Protein AF-A0A445CTB0-F1 (afdb_monomer_lite)

InterPro domains:
  IPR001611 Leucine-rich repeat [PF00560] (19-39)
  IPR032675 Leucine-rich repeat domain superfamily [G3DSA:3.80.10.10] (5-78)

Foldseek 3Di:
DDPPPPALADDLVVLVPLQDAEDAQAQDQHAAEDNQSVVVNPRHPYDHHHNHPVVPRLRYADPPDPHHRPPPPPPPPDDD

Secondary structure (DSSP, 8-state):
--------B--GGGGG-TT--EEE-TTS--BSBPPGGGGG-TT--EEE-TTSSTTT-TT-BSTTSS-----SSSSSSS--

pLDDT: mean 75.8, std 17.33, range [36.47, 95.75]

Organism: Arachis hypogaea (NCBI:txid3818)

Sequence (80 aa):
MLLIEIFENIPEALTDLSNLTILDLSANNFSGKIPSNLSMIPGLVYFNVSGNNFDGNKKLCGKPLDRKCEEMTKQQHRNN

Radius of gyration: 14.52 Å; chains: 1; bounding box: 46×23×39 Å

Structure (mmCIF, N/CA/C/O backbone):
data_AF-A0A445CTB0-F1
#
_entry.id   AF-A0A445CTB0-F1
#
loop_
_atom_site.group_PDB
_atom_site.id
_atom_site.type_symbol
_atom_site.label_atom_id
_atom_site.label_alt_id
_atom_site.label_comp_id
_atom_site.label_asym_id
_atom_site.label_entity_id
_atom_site.label_seq_id
_atom_site.pdbx_PDB_ins_code
_atom_site.Cartn_x
_atom_site.Cartn_y
_atom_site.Cartn_z
_atom_site.occupancy
_atom_site.B_iso_or_equiv
_atom_site.auth_seq_id
_atom_site.auth_comp_id
_atom_site.auth_asym_id
_atom_site.auth_atom_id
_atom_site.pdbx_PDB_model_num
ATOM 1 N N . MET A 1 1 ? -0.748 8.153 -28.631 1.00 47.88 1 MET A N 1
ATOM 2 C CA . MET A 1 1 ? 0.459 8.393 -27.816 1.00 47.88 1 MET A CA 1
ATOM 3 C C . MET A 1 1 ? 0.114 9.421 -26.749 1.00 47.88 1 MET A C 1
ATOM 5 O O . MET A 1 1 ? 0.369 10.602 -26.913 1.00 4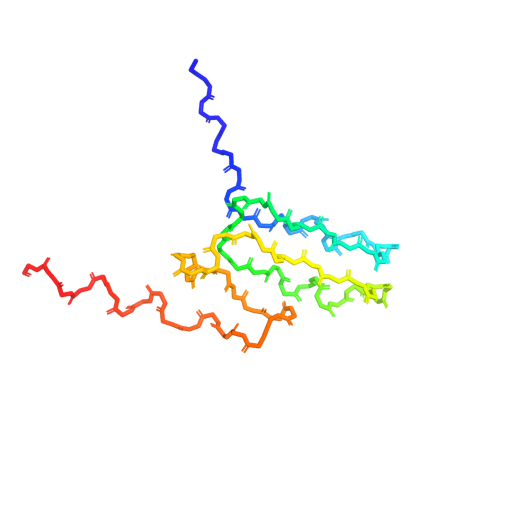7.88 1 MET A O 1
ATOM 9 N N . LEU A 1 2 ? -0.550 8.960 -25.694 1.00 36.47 2 LEU A N 1
ATOM 10 C CA . LEU A 1 2 ? -0.620 9.644 -24.409 1.00 36.47 2 LEU A CA 1
ATOM 11 C C . LEU A 1 2 ? 0.041 8.661 -23.451 1.00 36.47 2 LEU A C 1
ATOM 13 O O . LEU A 1 2 ? -0.536 7.624 -23.135 1.00 36.47 2 LEU A O 1
ATOM 17 N N . LEU A 1 3 ? 1.299 8.930 -23.115 1.00 43.78 3 LEU A N 1
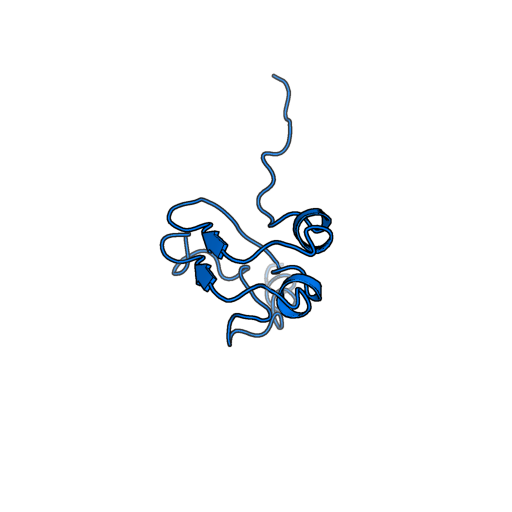ATOM 18 C CA . LEU A 1 3 ? 2.001 8.256 -22.032 1.00 43.78 3 LEU A CA 1
ATOM 19 C C . LEU A 1 3 ? 1.422 8.818 -20.734 1.00 43.78 3 LEU A C 1
ATOM 21 O O . LEU A 1 3 ? 1.953 9.759 -20.159 1.00 43.78 3 LEU A O 1
ATOM 25 N N . ILE A 1 4 ? 0.275 8.285 -20.324 1.00 45.84 4 ILE A N 1
ATOM 26 C CA . ILE A 1 4 ? -0.052 8.261 -18.906 1.00 45.84 4 ILE A CA 1
ATOM 27 C C . ILE A 1 4 ? 0.802 7.114 -18.389 1.00 45.84 4 ILE A C 1
ATOM 29 O O . ILE A 1 4 ? 0.572 5.968 -18.772 1.00 45.84 4 ILE A O 1
ATOM 33 N N . GLU A 1 5 ? 1.850 7.425 -17.631 1.00 44.84 5 GLU A N 1
ATOM 34 C CA . GLU A 1 5 ? 2.588 6.411 -16.887 1.00 44.84 5 GLU A CA 1
ATOM 35 C C . GLU A 1 5 ? 1.563 5.601 -16.091 1.00 44.84 5 GLU A C 1
ATOM 37 O O . GLU A 1 5 ? 0.897 6.113 -15.192 1.00 44.84 5 GLU A O 1
ATOM 42 N N . ILE A 1 6 ? 1.337 4.358 -16.511 1.00 48.78 6 ILE A N 1
ATOM 43 C CA . ILE A 1 6 ? 0.412 3.450 -15.849 1.00 48.78 6 ILE A CA 1
ATOM 44 C C . ILE A 1 6 ? 1.053 3.201 -14.489 1.00 48.78 6 ILE A C 1
ATOM 46 O O . ILE A 1 6 ? 2.123 2.605 -14.428 1.00 48.78 6 ILE A O 1
ATOM 50 N N . PHE A 1 7 ? 0.476 3.770 -13.431 1.00 54.31 7 PHE A N 1
ATOM 51 C CA . PHE A 1 7 ? 1.089 3.830 -12.109 1.00 54.31 7 PHE A CA 1
ATOM 52 C C . PHE A 1 7 ? 1.546 2.441 -11.645 1.00 54.31 7 PHE A C 1
ATOM 54 O O . PHE A 1 7 ? 0.751 1.623 -11.191 1.00 54.31 7 PHE A O 1
ATOM 61 N N . GLU A 1 8 ? 2.856 2.199 -11.708 1.00 69.12 8 GLU A N 1
ATOM 62 C CA . GLU A 1 8 ? 3.505 0.993 -11.190 1.00 69.12 8 GLU A CA 1
ATOM 63 C C . GLU A 1 8 ? 3.569 0.989 -9.649 1.00 69.12 8 GLU A C 1
ATOM 65 O O . GLU A 1 8 ? 4.323 0.203 -9.091 1.00 69.12 8 GLU A O 1
ATOM 70 N N . ASN A 1 9 ? 2.819 1.848 -8.945 1.00 76.06 9 ASN A N 1
ATOM 71 C CA . ASN A 1 9 ? 2.831 2.001 -7.487 1.00 76.06 9 ASN A CA 1
ATOM 72 C C . ASN A 1 9 ? 1.405 2.026 -6.926 1.00 76.06 9 ASN A C 1
ATOM 74 O O . ASN A 1 9 ? 0.478 2.508 -7.575 1.00 76.06 9 ASN A O 1
ATOM 78 N N . ILE A 1 10 ? 1.247 1.570 -5.684 1.00 85.56 10 ILE A N 1
ATOM 79 C CA . ILE A 1 10 ? -0.013 1.671 -4.938 1.00 85.56 10 ILE A CA 1
ATOM 80 C C . ILE A 1 10 ? -0.237 3.148 -4.548 1.00 85.56 10 ILE A C 1
ATOM 82 O O . ILE A 1 10 ? 0.611 3.705 -3.845 1.00 85.56 10 ILE A O 1
ATOM 86 N N . PRO A 1 11 ? -1.338 3.804 -4.970 1.00 87.38 11 PRO A N 1
ATOM 87 C CA . PRO A 1 11 ? -1.562 5.223 -4.694 1.00 87.38 11 PRO A CA 1
ATOM 88 C C . PRO A 1 11 ? -1.729 5.527 -3.204 1.00 87.38 11 PRO A C 1
ATOM 90 O O . PRO A 1 11 ? -2.454 4.835 -2.491 1.00 87.38 11 PRO A O 1
ATOM 93 N N . GLU A 1 12 ? -1.129 6.627 -2.748 1.00 87.44 12 GLU A N 1
ATOM 94 C CA . GLU A 1 12 ? -1.215 7.068 -1.350 1.00 87.44 12 GLU A CA 1
ATOM 95 C C . GLU A 1 12 ? -2.645 7.481 -0.952 1.00 87.44 12 GLU A C 1
ATOM 97 O O . GLU A 1 12 ? -3.053 7.277 0.187 1.00 87.44 12 GLU A O 1
ATOM 102 N N . ALA A 1 13 ? -3.455 7.928 -1.918 1.00 89.19 13 ALA A N 1
ATOM 103 C CA . ALA A 1 13 ? -4.868 8.270 -1.726 1.00 89.19 13 ALA A CA 1
ATOM 104 C C . ALA A 1 13 ? -5.739 7.092 -1.242 1.00 89.19 13 ALA A C 1
ATOM 106 O O . ALA A 1 13 ? -6.804 7.305 -0.670 1.00 89.19 13 ALA A O 1
ATOM 107 N N . LEU A 1 14 ? -5.298 5.835 -1.416 1.00 87.69 14 LEU A N 1
ATOM 108 C CA . LEU A 1 14 ? -5.996 4.684 -0.825 1.00 87.69 14 LEU A CA 1
ATOM 109 C C . LEU A 1 14 ? -5.983 4.726 0.709 1.00 87.69 14 LEU A C 1
ATOM 111 O O . LEU A 1 14 ? -6.825 4.097 1.345 1.00 87.69 14 LEU A O 1
ATOM 115 N N . THR A 1 15 ? -5.047 5.471 1.303 1.00 88.94 15 THR A N 1
ATOM 116 C CA . THR A 1 15 ? -4.924 5.619 2.757 1.00 88.94 15 THR A CA 1
ATOM 117 C C . THR A 1 15 ? -5.962 6.568 3.357 1.00 88.94 15 THR A C 1
ATOM 119 O O . THR A 1 15 ? -6.233 6.480 4.552 1.00 88.94 15 THR A O 1
ATOM 122 N N . ASP A 1 16 ? -6.626 7.378 2.525 1.00 92.19 16 ASP A N 1
ATOM 123 C CA . ASP A 1 16 ? -7.723 8.264 2.939 1.00 92.19 16 ASP A CA 1
ATOM 124 C C . ASP A 1 16 ? -9.068 7.524 3.067 1.00 92.19 16 ASP A C 1
ATOM 126 O O . ASP A 1 16 ? -10.048 8.059 3.592 1.00 92.19 16 ASP A O 1
ATOM 130 N N . LEU A 1 17 ? -9.136 6.270 2.607 1.00 92.31 17 LEU A N 1
ATOM 131 C CA . LEU A 1 17 ? -10.336 5.439 2.667 1.00 92.31 17 LEU A CA 1
ATOM 132 C C . LEU A 1 17 ? -10.508 4.846 4.075 1.00 92.31 17 LEU A C 1
ATOM 134 O O . LEU A 1 17 ? -10.270 3.664 4.312 1.00 92.31 17 LEU A O 1
ATOM 138 N N . SER A 1 18 ? -10.958 5.668 5.022 1.00 90.69 18 SER A N 1
ATOM 13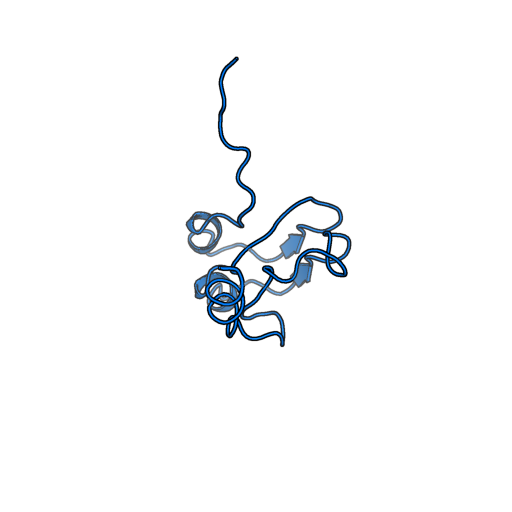9 C CA . SER A 1 18 ? -11.101 5.305 6.444 1.00 90.69 18 SER A CA 1
ATOM 140 C C . SER A 1 18 ? -12.033 4.116 6.720 1.00 90.69 18 SER A C 1
ATOM 142 O O . SER A 1 18 ? -11.852 3.412 7.711 1.00 90.69 18 SER A O 1
ATOM 144 N N . ASN A 1 19 ? -12.997 3.866 5.829 1.00 95.00 19 ASN A N 1
ATOM 145 C CA . ASN A 1 19 ? -13.933 2.739 5.906 1.00 95.00 19 ASN A CA 1
ATOM 146 C C . ASN A 1 19 ? -13.471 1.506 5.105 1.00 95.00 19 ASN A C 1
ATOM 148 O O . ASN A 1 19 ? -14.243 0.558 4.952 1.00 95.00 19 ASN A O 1
ATOM 152 N N . LEU A 1 20 ? -12.257 1.512 4.544 1.00 94.69 20 LEU A N 1
ATOM 153 C CA . LEU A 1 20 ? -11.741 0.392 3.760 1.00 94.69 20 LEU A CA 1
ATOM 154 C C . LEU A 1 20 ? -11.465 -0.810 4.668 1.00 94.69 20 LEU A C 1
ATOM 156 O O . LEU A 1 20 ? -10.682 -0.723 5.611 1.00 94.69 20 LEU A O 1
ATOM 160 N N . THR A 1 21 ? -12.095 -1.942 4.354 1.00 95.75 21 THR A N 1
ATOM 161 C CA . THR A 1 21 ? -11.958 -3.191 5.118 1.00 95.75 21 THR A CA 1
ATOM 162 C C . THR A 1 21 ? -11.192 -4.274 4.374 1.00 95.75 21 THR A C 1
ATOM 164 O O . THR A 1 21 ? -10.473 -5.065 4.982 1.00 95.75 21 THR A O 1
ATOM 167 N N . ILE A 1 22 ? -11.314 -4.294 3.051 1.00 95.19 22 ILE A N 1
ATOM 168 C CA . ILE A 1 22 ? -10.712 -5.288 2.169 1.00 95.19 22 ILE A CA 1
ATOM 169 C C . ILE A 1 22 ? -10.011 -4.539 1.042 1.00 95.19 22 ILE A C 1
ATOM 171 O O . ILE A 1 22 ? -10.634 -3.736 0.348 1.00 95.19 22 ILE A O 1
ATOM 175 N N . LEU A 1 23 ? -8.730 -4.833 0.846 1.00 92.75 23 LEU A N 1
ATOM 176 C CA . LEU A 1 23 ? -7.954 -4.366 -0.294 1.00 92.75 23 LEU A CA 1
ATOM 177 C C . LEU A 1 23 ? -7.286 -5.561 -0.976 1.00 92.75 23 LEU A C 1
ATOM 179 O O . LEU A 1 23 ? -6.280 -6.085 -0.497 1.00 92.75 23 LEU A O 1
ATOM 183 N N . ASP A 1 24 ? -7.864 -5.986 -2.096 1.00 92.38 24 ASP A N 1
ATOM 184 C CA . ASP A 1 24 ? -7.302 -7.028 -2.950 1.00 92.38 24 ASP A CA 1
ATOM 185 C C . ASP A 1 24 ? -6.706 -6.398 -4.213 1.00 92.38 24 ASP A C 1
ATOM 187 O O . ASP A 1 24 ? -7.407 -5.819 -5.040 1.00 92.38 24 ASP A O 1
ATOM 191 N N . LEU A 1 25 ? -5.387 -6.485 -4.321 1.00 89.25 25 LEU A N 1
ATOM 192 C CA . LEU A 1 25 ? -4.578 -6.040 -5.450 1.00 89.25 25 LEU A CA 1
ATOM 193 C C . LEU A 1 25 ? -3.899 -7.233 -6.133 1.00 89.25 25 LEU A C 1
ATOM 195 O O . LEU A 1 25 ? -2.927 -7.041 -6.869 1.00 89.25 25 LEU A O 1
ATOM 199 N N . SER A 1 26 ? -4.350 -8.461 -5.869 1.00 88.25 26 SER A N 1
ATOM 200 C CA . SER A 1 26 ? -3.720 -9.666 -6.397 1.00 88.25 26 SER A CA 1
ATOM 201 C C . SER A 1 26 ? -3.785 -9.762 -7.922 1.00 88.25 26 SER A C 1
ATOM 203 O O . SER A 1 26 ? -4.632 -9.143 -8.560 1.00 88.25 26 SER A O 1
ATOM 205 N N . ALA A 1 27 ? -2.847 -10.508 -8.513 1.00 85.56 27 ALA A N 1
ATOM 206 C CA . ALA A 1 27 ? -2.752 -10.733 -9.960 1.00 85.56 27 ALA A CA 1
ATOM 207 C C . ALA A 1 27 ? -2.660 -9.443 -10.812 1.00 85.56 27 ALA A C 1
ATOM 209 O O . ALA A 1 27 ? -3.265 -9.347 -11.877 1.00 85.56 27 ALA A O 1
ATOM 210 N N . ASN A 1 28 ? -1.892 -8.454 -10.340 1.00 83.12 28 ASN A N 1
ATOM 211 C CA . ASN A 1 28 ? -1.621 -7.195 -11.045 1.00 83.12 28 ASN A CA 1
ATOM 212 C C . ASN A 1 28 ? -0.120 -7.025 -11.371 1.00 83.12 28 ASN A C 1
ATOM 214 O O . ASN A 1 28 ? 0.696 -7.920 -11.154 1.00 83.12 28 ASN A O 1
ATOM 218 N N . ASN A 1 29 ? 0.262 -5.845 -11.871 1.00 80.25 29 ASN A N 1
ATOM 219 C CA . ASN A 1 29 ? 1.649 -5.476 -12.178 1.00 80.25 29 ASN A CA 1
ATOM 220 C C . ASN A 1 29 ? 2.196 -4.378 -11.238 1.00 80.25 29 ASN A C 1
ATOM 222 O O . ASN A 1 29 ? 3.077 -3.614 -11.631 1.00 80.25 29 ASN A O 1
ATOM 226 N N . PHE A 1 30 ? 1.699 -4.276 -10.000 1.00 82.88 30 PHE A N 1
ATOM 227 C CA . PHE A 1 30 ? 2.186 -3.273 -9.046 1.00 82.88 30 PHE A CA 1
ATOM 228 C C . PHE A 1 30 ? 3.637 -3.526 -8.630 1.00 82.88 30 PHE A C 1
ATOM 230 O O . PHE A 1 30 ? 4.069 -4.668 -8.463 1.00 82.88 30 PHE A O 1
ATOM 237 N N . SER A 1 31 ? 4.373 -2.439 -8.409 1.00 79.69 31 SER A N 1
ATOM 238 C CA . SER A 1 31 ? 5.752 -2.360 -7.927 1.00 79.69 31 SER A CA 1
ATOM 239 C C . SER A 1 31 ? 5.892 -1.304 -6.818 1.00 79.69 31 SER A C 1
ATOM 241 O O . SER A 1 31 ? 4.914 -0.700 -6.385 1.00 79.69 31 SER A O 1
ATOM 243 N N . GLY A 1 32 ? 7.115 -1.117 -6.319 1.00 81.50 32 GLY A N 1
ATOM 244 C CA . GLY A 1 32 ? 7.443 -0.026 -5.401 1.00 81.50 32 GLY A CA 1
ATOM 245 C C . GLY A 1 32 ? 6.900 -0.174 -3.981 1.00 81.50 32 GLY A C 1
ATOM 246 O O . GLY A 1 32 ? 6.477 -1.233 -3.537 1.00 81.50 32 GLY A O 1
ATOM 247 N N . LYS A 1 33 ? 6.980 0.904 -3.209 1.00 83.75 33 LYS A N 1
ATOM 248 C CA . LYS A 1 33 ? 6.689 0.873 -1.774 1.00 83.75 33 LYS A CA 1
ATOM 249 C C . LYS A 1 33 ? 5.182 0.783 -1.514 1.00 83.75 33 LYS A C 1
ATOM 251 O O . LYS A 1 33 ? 4.403 1.510 -2.122 1.00 83.75 33 LYS A O 1
ATOM 256 N N . ILE A 1 34 ? 4.789 -0.028 -0.533 1.00 87.62 34 ILE A N 1
ATOM 257 C CA . ILE A 1 34 ? 3.440 0.034 0.033 1.00 87.62 34 ILE A CA 1
ATOM 258 C C . ILE A 1 34 ? 3.327 1.317 0.877 1.00 87.62 34 ILE A C 1
ATOM 260 O O . ILE A 1 34 ? 4.163 1.520 1.770 1.00 87.62 34 ILE A O 1
ATOM 264 N N . PRO A 1 35 ? 2.329 2.190 0.629 1.00 88.81 35 PRO A N 1
ATOM 265 C CA . PRO A 1 35 ? 2.102 3.392 1.424 1.00 88.81 35 PRO A CA 1
ATOM 266 C C . PRO A 1 35 ? 2.056 3.063 2.917 1.00 88.81 35 PRO A C 1
ATOM 268 O O . PRO A 1 35 ? 1.289 2.207 3.352 1.00 88.81 35 PRO A O 1
ATOM 271 N N . SER A 1 36 ? 2.876 3.738 3.725 1.00 83.38 36 SER A N 1
ATOM 272 C CA . SER A 1 36 ? 3.018 3.411 5.153 1.00 83.38 36 SER A CA 1
ATOM 273 C C . SER A 1 36 ? 1.700 3.539 5.917 1.00 83.38 36 SER A C 1
ATOM 275 O O . SER A 1 36 ? 1.426 2.745 6.820 1.00 83.38 36 SER A O 1
ATOM 277 N N . ASN A 1 37 ? 0.859 4.488 5.508 1.00 89.00 37 ASN A N 1
ATOM 278 C CA . ASN A 1 37 ? -0.424 4.757 6.147 1.00 89.00 37 ASN A CA 1
ATOM 279 C C . ASN A 1 37 ? -1.482 3.694 5.819 1.00 89.00 37 ASN A C 1
ATOM 281 O O . ASN A 1 37 ? -2.501 3.633 6.496 1.00 89.00 37 ASN A O 1
ATOM 285 N N . LEU A 1 38 ? -1.233 2.795 4.859 1.00 88.31 38 LEU A N 1
ATOM 286 C CA . LEU A 1 38 ? -2.140 1.683 4.566 1.00 88.31 38 LEU A CA 1
ATOM 287 C C . LEU A 1 38 ? -2.283 0.746 5.776 1.00 88.31 38 LEU A C 1
ATOM 289 O O . LEU A 1 38 ? -3.366 0.249 6.060 1.00 88.31 38 LEU A O 1
ATOM 293 N N . SER A 1 39 ? -1.199 0.574 6.540 1.00 82.50 39 SER A N 1
ATOM 294 C CA . SER A 1 39 ? -1.209 -0.167 7.811 1.00 82.50 39 SER A CA 1
ATOM 295 C C . SER A 1 39 ? -1.891 0.572 8.968 1.00 82.50 39 SER A C 1
ATOM 297 O O . SER A 1 39 ? -2.095 -0.017 10.025 1.00 82.50 39 SER A O 1
ATOM 299 N N . MET A 1 40 ? -2.220 1.853 8.783 1.00 87.50 40 MET A N 1
ATOM 300 C CA . MET A 1 40 ? -2.905 2.682 9.775 1.00 87.50 40 MET A CA 1
ATOM 301 C C . MET A 1 40 ? -4.413 2.771 9.527 1.00 87.50 40 MET A C 1
ATOM 303 O O . MET A 1 40 ? -5.109 3.359 10.351 1.00 87.50 40 MET A O 1
ATOM 307 N N . ILE A 1 41 ? -4.928 2.200 8.429 1.00 92.12 41 ILE A N 1
ATOM 308 C CA . ILE A 1 41 ? -6.368 2.153 8.160 1.00 92.12 41 ILE A CA 1
ATOM 309 C C . ILE A 1 41 ? -7.025 1.26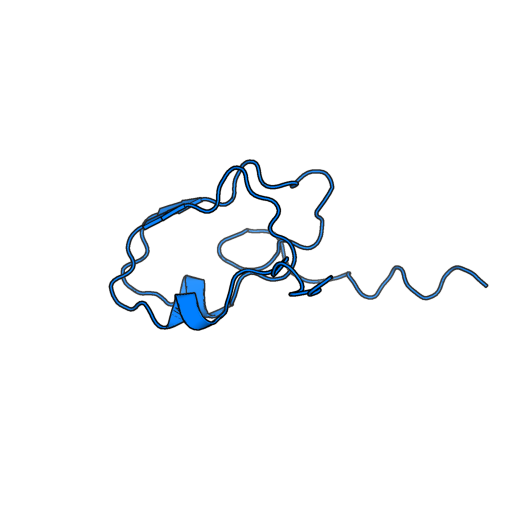8 9.232 1.00 92.12 41 ILE A C 1
ATOM 311 O O . ILE A 1 41 ? -6.804 0.055 9.221 1.00 92.12 41 ILE A O 1
ATOM 315 N N . PRO A 1 42 ? -7.842 1.823 10.150 1.00 89.38 42 PRO A N 1
ATOM 316 C CA . PRO A 1 42 ? -8.300 1.082 11.328 1.00 89.38 42 PRO A CA 1
ATOM 317 C C . PRO A 1 42 ? -9.191 -0.117 10.993 1.00 89.38 42 PRO A C 1
ATOM 319 O O . PRO A 1 42 ? -9.218 -1.095 11.734 1.00 89.38 42 PRO A O 1
ATOM 322 N N . GLY A 1 43 ? -9.940 -0.023 9.891 1.00 92.00 43 GLY A N 1
ATOM 323 C CA . GLY A 1 43 ? -10.881 -1.048 9.450 1.00 92.00 43 GLY A CA 1
ATOM 324 C C . GLY A 1 43 ? -10.283 -2.120 8.543 1.00 92.00 43 GLY A C 1
ATOM 325 O O . GLY A 1 43 ? -10.991 -3.077 8.236 1.00 92.00 43 GLY A O 1
ATOM 326 N N . LE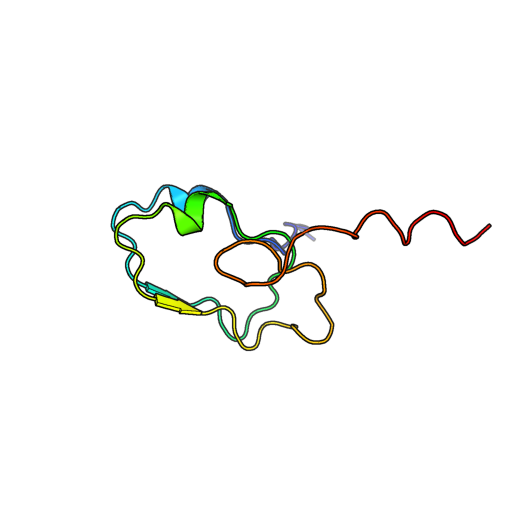U A 1 44 ? -9.025 -1.986 8.104 1.00 93.31 44 LEU A N 1
ATOM 327 C CA . LEU A 1 44 ? -8.443 -2.883 7.108 1.00 93.31 44 LEU A CA 1
ATOM 328 C C . LEU A 1 44 ? -8.141 -4.250 7.733 1.00 93.31 44 LEU A C 1
ATOM 330 O O . LEU A 1 44 ? -7.190 -4.412 8.494 1.00 93.31 44 LEU A O 1
ATOM 334 N N . VAL A 1 45 ? -8.957 -5.242 7.385 1.00 93.50 45 VAL A N 1
ATOM 335 C CA . VAL A 1 45 ? -8.865 -6.617 7.900 1.00 93.50 45 VAL A CA 1
ATOM 336 C C . VAL A 1 45 ? -8.269 -7.587 6.887 1.00 93.50 45 VAL A C 1
ATOM 338 O O . VAL A 1 45 ? -7.767 -8.642 7.269 1.00 93.50 45 VAL A O 1
ATOM 341 N N . TYR A 1 46 ? -8.313 -7.244 5.600 1.00 92.62 46 TYR A N 1
ATOM 342 C CA . TYR A 1 46 ? -7.777 -8.076 4.532 1.00 9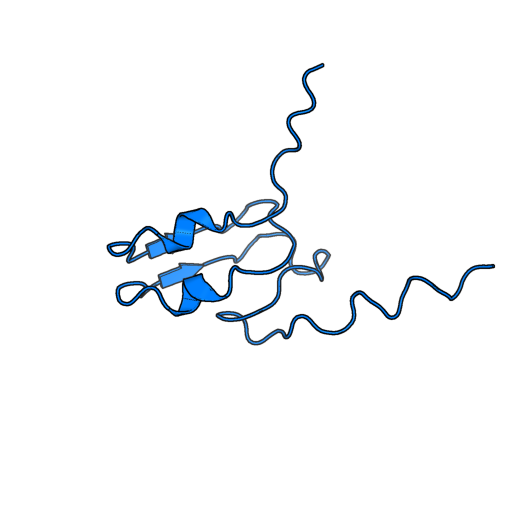2.62 46 TYR A CA 1
ATOM 343 C C . TYR A 1 46 ? -6.954 -7.243 3.558 1.00 92.62 46 TYR A C 1
ATOM 345 O O . TYR A 1 46 ? -7.441 -6.265 2.991 1.00 92.62 46 TYR A O 1
ATOM 353 N N . PHE A 1 47 ? -5.717 -7.676 3.334 1.00 90.31 47 PHE A N 1
ATOM 354 C CA . PHE A 1 47 ? -4.825 -7.099 2.344 1.00 90.31 47 PHE A CA 1
ATOM 355 C C . PHE A 1 47 ? -4.149 -8.211 1.551 1.00 90.31 47 PHE A C 1
ATOM 357 O O . PHE A 1 47 ? -3.410 -9.021 2.115 1.00 90.31 47 PHE A O 1
ATOM 364 N N . ASN A 1 48 ? -4.391 -8.238 0.245 1.00 89.31 48 ASN A N 1
ATOM 365 C CA . ASN A 1 48 ? -3.819 -9.232 -0.648 1.00 89.31 48 ASN A CA 1
ATOM 366 C C . ASN A 1 48 ? -3.101 -8.542 -1.797 1.00 89.31 48 ASN A C 1
ATOM 368 O O . ASN A 1 48 ? -3.692 -7.786 -2.556 1.00 89.31 48 ASN A O 1
ATOM 372 N N . VAL A 1 49 ? -1.815 -8.830 -1.939 1.00 86.62 49 VAL A N 1
ATOM 373 C CA . VAL A 1 49 ? -1.024 -8.407 -3.096 1.00 86.62 49 VAL A CA 1
ATOM 374 C C . VAL A 1 49 ? -0.512 -9.599 -3.893 1.00 86.62 49 VAL A C 1
ATOM 376 O O . VAL A 1 49 ? 0.183 -9.375 -4.869 1.00 86.62 49 VAL A O 1
ATOM 379 N N . SER A 1 50 ? -0.835 -10.846 -3.531 1.00 83.56 50 SER A N 1
ATOM 380 C CA . SER A 1 50 ? -0.316 -12.074 -4.166 1.00 83.56 50 SER A CA 1
ATOM 381 C C . SER A 1 50 ? -0.491 -12.105 -5.695 1.00 83.56 50 SER A C 1
ATOM 383 O O . SER A 1 50 ? -1.320 -11.404 -6.254 1.00 83.56 50 SER A O 1
ATOM 385 N N . GLY A 1 51 ? 0.333 -12.854 -6.429 1.00 80.31 51 GLY A N 1
ATOM 386 C CA . GLY A 1 51 ? 0.236 -12.899 -7.898 1.00 80.31 51 GLY A CA 1
ATOM 387 C C . GLY A 1 51 ? 0.593 -11.600 -8.639 1.00 80.31 51 GLY A C 1
ATOM 388 O O . GLY A 1 51 ? 0.555 -11.589 -9.862 1.00 80.31 51 GLY A O 1
ATOM 389 N N . ASN A 1 52 ? 0.992 -10.526 -7.946 1.00 78.81 52 ASN A N 1
ATOM 390 C CA . ASN A 1 52 ? 1.895 -9.543 -8.543 1.00 78.81 52 ASN A CA 1
ATOM 391 C C . ASN A 1 52 ? 3.253 -10.203 -8.826 1.00 78.81 52 ASN A C 1
ATOM 393 O O . ASN A 1 52 ? 3.509 -11.335 -8.417 1.00 78.81 52 ASN A O 1
ATOM 397 N N . ASN A 1 53 ? 4.147 -9.521 -9.532 1.00 66.44 53 ASN A N 1
ATOM 398 C CA . ASN A 1 53 ? 5.389 -10.117 -10.028 1.00 66.44 53 ASN A CA 1
ATOM 399 C C . ASN A 1 53 ? 6.444 -10.391 -8.919 1.00 66.44 53 ASN A C 1
ATOM 401 O O . ASN A 1 53 ? 7.578 -9.963 -9.050 1.00 66.44 53 ASN A O 1
ATOM 405 N N . PHE A 1 54 ? 6.121 -11.066 -7.808 1.00 57.97 54 PHE A N 1
ATOM 406 C CA . PHE A 1 54 ? 6.941 -11.157 -6.584 1.00 57.97 54 PHE A CA 1
ATOM 407 C C . PHE A 1 54 ? 8.361 -11.695 -6.769 1.00 57.97 54 PHE A C 1
ATOM 409 O O . PHE A 1 54 ? 9.282 -11.154 -6.156 1.00 57.97 54 PHE A O 1
ATOM 416 N N . ASP A 1 55 ? 8.551 -12.700 -7.627 1.00 53.62 55 ASP A N 1
ATOM 417 C CA . ASP A 1 55 ? 9.874 -13.282 -7.901 1.00 53.62 55 ASP A CA 1
ATOM 418 C C . ASP A 1 55 ? 10.797 -12.319 -8.674 1.00 53.62 55 ASP A C 1
ATOM 420 O O . ASP A 1 55 ? 12.019 -12.366 -8.529 1.00 53.62 55 ASP A O 1
ATOM 424 N N . GLY A 1 56 ? 10.228 -11.385 -9.448 1.00 54.31 56 GLY A N 1
ATOM 425 C CA . GLY A 1 56 ? 10.973 -10.386 -10.231 1.00 54.31 56 GLY A CA 1
ATOM 426 C C . GLY A 1 56 ? 10.900 -8.957 -9.683 1.00 54.31 56 GLY A C 1
ATOM 427 O O . GLY A 1 56 ? 11.774 -8.130 -9.940 1.00 54.31 56 GLY A O 1
ATOM 428 N N . ASN A 1 57 ? 9.882 -8.645 -8.889 1.00 63.66 57 ASN A N 1
ATOM 429 C CA . ASN A 1 57 ? 9.567 -7.307 -8.425 1.00 63.66 57 ASN A CA 1
ATOM 430 C C . ASN A 1 57 ? 10.029 -7.140 -6.990 1.00 63.66 57 ASN A C 1
ATOM 432 O O . ASN A 1 57 ? 9.267 -7.118 -6.020 1.00 63.66 57 ASN A O 1
ATOM 436 N N . LYS A 1 58 ? 11.346 -6.977 -6.877 1.00 65.50 58 LYS A N 1
ATOM 437 C CA . LYS A 1 58 ? 12.006 -6.717 -5.607 1.00 65.50 58 LYS A CA 1
ATOM 438 C C . LYS A 1 58 ? 11.611 -5.379 -4.953 1.00 65.50 58 LYS A C 1
ATOM 440 O O . LYS A 1 58 ? 12.100 -5.068 -3.871 1.00 65.50 58 LYS A O 1
ATOM 445 N N . LYS A 1 59 ? 10.757 -4.590 -5.605 1.00 70.38 59 LYS A N 1
ATOM 446 C CA . LYS A 1 59 ? 10.405 -3.244 -5.169 1.00 70.38 59 LYS A CA 1
ATOM 447 C C . LYS A 1 59 ? 9.177 -3.210 -4.260 1.00 70.38 59 LYS A C 1
ATOM 449 O O . LYS A 1 59 ? 9.111 -2.286 -3.461 1.00 70.38 59 LYS A O 1
ATOM 454 N N . LEU A 1 60 ? 8.274 -4.204 -4.324 1.00 81.19 60 LEU A N 1
ATOM 455 C CA . LEU A 1 60 ? 7.189 -4.336 -3.340 1.00 81.19 60 LEU A CA 1
ATOM 456 C C . LEU A 1 60 ? 7.775 -4.566 -1.950 1.00 81.19 60 LEU A C 1
ATOM 458 O O . LEU A 1 60 ? 8.417 -5.588 -1.709 1.00 81.19 60 LEU A O 1
ATOM 462 N N . CYS A 1 61 ? 7.584 -3.598 -1.058 1.00 85.44 61 CYS A N 1
ATOM 463 C CA . CYS A 1 61 ? 8.193 -3.570 0.267 1.00 85.44 61 CYS A CA 1
ATOM 464 C C . CYS A 1 61 ? 7.385 -2.707 1.248 1.00 85.44 61 CYS A C 1
ATOM 466 O O . CYS A 1 61 ? 6.588 -1.858 0.843 1.00 85.44 61 CYS A O 1
ATOM 468 N N . GLY A 1 62 ? 7.664 -2.873 2.541 1.00 84.69 62 GLY A N 1
ATOM 469 C CA . GLY A 1 62 ? 7.008 -2.146 3.622 1.00 84.69 62 GLY A CA 1
ATOM 470 C C . GLY A 1 62 ? 5.815 -2.910 4.184 1.00 84.69 62 GLY A C 1
ATOM 471 O O . GLY A 1 62 ? 5.283 -3.825 3.558 1.00 84.69 62 GLY A O 1
ATOM 472 N N . LYS A 1 63 ? 5.394 -2.529 5.393 1.00 85.25 63 LYS A N 1
ATOM 473 C CA . LYS A 1 63 ? 4.204 -3.115 6.013 1.00 85.25 63 LYS A CA 1
ATOM 474 C C . LYS A 1 63 ? 2.978 -2.887 5.116 1.00 85.25 63 LYS A C 1
ATOM 476 O O . LYS A 1 63 ? 2.869 -1.811 4.530 1.00 85.25 63 LYS A O 1
ATOM 481 N N . PRO A 1 64 ? 2.061 -3.863 5.030 1.00 80.75 64 PRO A N 1
ATOM 482 C CA . PRO A 1 64 ? 1.956 -5.066 5.867 1.00 80.75 64 PRO A CA 1
ATOM 483 C C . PRO A 1 64 ? 2.790 -6.279 5.403 1.00 80.75 64 PRO A C 1
ATOM 485 O O . PRO A 1 64 ? 2.620 -7.359 5.955 1.00 80.75 64 PRO A O 1
ATOM 488 N N . LEU A 1 65 ? 3.703 -6.141 4.436 1.00 83.00 65 LEU A N 1
ATOM 489 C CA . LEU A 1 65 ? 4.668 -7.203 4.129 1.00 83.00 65 LEU A CA 1
ATOM 490 C C . LEU A 1 65 ? 5.805 -7.226 5.165 1.00 83.00 65 LEU A C 1
ATOM 492 O O . LEU A 1 65 ? 6.262 -6.177 5.623 1.00 83.00 65 LEU A O 1
ATOM 496 N N . ASP A 1 66 ? 6.342 -8.415 5.452 1.00 81.31 66 ASP A N 1
ATOM 497 C CA . ASP A 1 66 ? 7.532 -8.582 6.311 1.00 81.31 66 ASP A CA 1
ATOM 498 C C . ASP A 1 66 ? 8.823 -8.063 5.657 1.00 81.31 66 ASP A C 1
ATOM 500 O O . ASP A 1 66 ? 9.854 -7.844 6.301 1.00 81.31 66 ASP A O 1
ATOM 504 N N . ARG A 1 67 ? 8.775 -7.836 4.345 1.00 79.31 67 ARG A N 1
ATOM 505 C CA . ARG A 1 67 ? 9.894 -7.340 3.559 1.00 79.31 67 ARG A CA 1
ATOM 506 C C . ARG A 1 67 ? 10.145 -5.851 3.806 1.00 79.31 67 ARG A C 1
ATOM 508 O O . ARG A 1 67 ? 9.315 -5.002 3.483 1.00 79.31 67 ARG A O 1
ATOM 515 N N . LYS A 1 68 ? 11.346 -5.513 4.279 1.00 82.62 68 LYS A N 1
ATOM 516 C CA . LYS A 1 68 ? 11.808 -4.124 4.450 1.00 82.62 68 LYS A CA 1
ATOM 517 C C . LYS A 1 68 ? 12.180 -3.474 3.110 1.00 82.62 68 LYS A C 1
ATOM 519 O O . LYS A 1 68 ? 12.602 -4.155 2.182 1.00 82.62 68 LYS A O 1
ATOM 524 N N . CYS A 1 69 ? 12.050 -2.149 3.026 1.00 77.56 69 CYS A N 1
ATOM 525 C CA . CYS A 1 69 ? 12.355 -1.353 1.826 1.00 77.56 69 CYS A CA 1
ATOM 526 C C . CYS A 1 69 ? 13.845 -0.999 1.638 1.00 77.56 69 CYS A C 1
ATOM 528 O O . CYS A 1 69 ? 14.163 -0.101 0.863 1.00 77.56 69 CYS A O 1
ATOM 530 N N . GLU A 1 70 ? 14.767 -1.654 2.344 1.00 71.69 70 GLU A N 1
ATOM 531 C CA . GLU A 1 70 ? 16.192 -1.310 2.302 1.00 71.69 70 GLU A CA 1
ATOM 532 C C . GLU A 1 70 ? 16.967 -2.170 1.291 1.00 71.69 70 GLU A C 1
ATOM 534 O O . GLU A 1 70 ? 16.768 -3.377 1.191 1.00 71.69 70 GLU A O 1
ATOM 539 N N . GLU A 1 71 ? 17.865 -1.486 0.571 1.00 57.44 71 GLU A N 1
ATOM 540 C CA . GLU A 1 71 ? 18.713 -1.908 -0.560 1.00 57.44 71 GLU A CA 1
ATOM 541 C C . GLU A 1 71 ? 18.108 -1.874 -1.980 1.00 57.44 71 GLU A C 1
ATOM 543 O O . GLU A 1 71 ? 18.332 -2.767 -2.791 1.00 57.44 71 GLU A O 1
ATOM 548 N N . MET A 1 72 ? 17.469 -0.757 -2.358 1.00 52.75 72 MET A N 1
ATOM 549 C CA . MET A 1 72 ? 17.486 -0.296 -3.764 1.00 52.75 72 MET A CA 1
ATOM 550 C C . MET A 1 72 ? 18.690 0.616 -4.089 1.00 52.75 72 MET A C 1
ATOM 552 O O . MET A 1 72 ? 18.891 0.980 -5.241 1.00 52.75 72 MET A O 1
ATOM 556 N N . THR A 1 73 ? 19.532 0.956 -3.102 1.00 53.28 73 THR A N 1
ATOM 557 C CA . THR A 1 73 ? 20.685 1.870 -3.255 1.00 53.28 73 THR A CA 1
ATOM 558 C C . THR A 1 73 ? 22.058 1.191 -3.369 1.00 53.28 73 THR A C 1
ATOM 560 O O . THR A 1 73 ? 23.056 1.893 -3.501 1.00 53.28 73 THR A O 1
ATOM 563 N N . LYS A 1 74 ? 22.166 -0.149 -3.387 1.00 51.59 74 LYS A N 1
ATOM 564 C CA . LYS A 1 74 ? 23.468 -0.844 -3.554 1.00 51.59 74 LYS A CA 1
ATOM 565 C C . LYS A 1 74 ? 23.743 -1.439 -4.942 1.00 51.59 74 LYS A C 1
ATOM 567 O O . LYS A 1 74 ? 24.784 -2.061 -5.129 1.00 51.59 74 LYS A O 1
ATOM 572 N N . GLN A 1 75 ? 22.889 -1.209 -5.942 1.00 50.59 75 GLN A N 1
ATOM 573 C CA . GLN A 1 75 ? 23.122 -1.692 -7.318 1.00 50.59 75 GLN A CA 1
ATOM 574 C C . GLN A 1 75 ? 23.205 -0.591 -8.384 1.00 50.59 75 GLN A C 1
ATOM 576 O O . GLN A 1 75 ? 22.936 -0.853 -9.551 1.00 50.59 75 GLN A O 1
ATOM 581 N N . GLN A 1 76 ? 23.652 0.619 -8.024 1.00 50.72 76 GLN A N 1
ATOM 582 C CA . GLN A 1 76 ? 23.870 1.678 -9.023 1.00 50.72 76 GLN A CA 1
ATOM 583 C C . GLN A 1 76 ? 25.261 2.329 -9.029 1.00 50.72 76 GLN A C 1
ATOM 585 O O . GLN A 1 76 ? 25.445 3.334 -9.700 1.00 50.72 76 GLN A O 1
ATOM 590 N N . HIS A 1 77 ? 26.267 1.711 -8.390 1.00 42.59 77 HIS A N 1
ATOM 591 C CA . HIS A 1 77 ? 27.689 2.067 -8.576 1.00 42.59 77 HIS A CA 1
ATOM 592 C C . HIS A 1 77 ? 28.642 0.854 -8.556 1.00 42.59 77 HIS A C 1
ATOM 594 O O . HIS A 1 77 ? 29.658 0.835 -7.867 1.00 42.59 77 HIS A O 1
ATOM 600 N N . ARG A 1 78 ? 28.337 -0.178 -9.343 1.00 44.97 78 ARG A N 1
ATOM 601 C CA . ARG A 1 78 ? 29.361 -1.069 -9.914 1.00 44.97 78 ARG A CA 1
ATOM 602 C C . ARG A 1 78 ? 28.957 -1.331 -11.352 1.00 44.97 78 ARG A C 1
ATOM 604 O O . ARG A 1 78 ? 28.202 -2.262 -11.579 1.00 44.97 78 ARG A O 1
ATOM 611 N N . ASN A 1 79 ? 29.337 -0.417 -12.242 1.00 39.50 79 ASN A N 1
ATOM 612 C CA . ASN A 1 79 ? 29.536 -0.604 -13.683 1.00 39.50 79 ASN A CA 1
ATOM 613 C C . ASN A 1 79 ? 29.936 0.753 -14.282 1.00 39.50 79 ASN A C 1
ATOM 615 O O . ASN A 1 79 ? 29.084 1.497 -14.767 1.00 39.50 79 ASN A O 1
ATOM 619 N N . ASN A 1 80 ? 31.216 1.088 -14.104 1.00 38.19 80 ASN A N 1
ATOM 620 C CA . ASN A 1 80 ? 32.136 1.756 -15.037 1.00 38.19 80 ASN A CA 1
ATOM 621 C C . ASN A 1 80 ? 33.330 2.295 -14.254 1.00 38.19 80 ASN A C 1
ATOM 623 O O . ASN A 1 80 ? 33.127 3.207 -13.425 1.00 38.19 80 ASN A O 1
#